Protein AF-A0A966BM19-F1 (afdb_monomer_lite)

Structure (mmCIF, N/CA/C/O backbone):
data_AF-A0A966BM19-F1
#
_entry.id   AF-A0A966BM19-F1
#
loop_
_atom_site.group_PDB
_atom_site.id
_atom_site.type_symbol
_atom_site.label_atom_id
_atom_site.label_alt_id
_atom_site.label_comp_id
_atom_site.label_asym_id
_atom_site.label_entity_id
_atom_site.label_seq_id
_atom_site.pdbx_PDB_ins_code
_atom_site.Cartn_x
_atom_site.Cartn_y
_atom_site.Cartn_z
_atom_site.occupancy
_atom_site.B_iso_or_equiv
_atom_site.auth_seq_id
_atom_site.auth_comp_id
_atom_site.auth_asym_id
_atom_site.auth_atom_id
_atom_site.pdbx_PDB_model_num
ATOM 1 N N . ASN A 1 1 ? 17.241 1.227 3.858 1.00 49.12 1 ASN A N 1
ATOM 2 C CA . ASN A 1 1 ? 17.925 2.120 2.897 1.00 49.12 1 ASN A CA 1
ATOM 3 C C . ASN A 1 1 ? 19.405 1.802 2.917 1.00 49.12 1 ASN A C 1
ATOM 5 O O . ASN A 1 1 ? 20.090 2.214 3.843 1.00 49.12 1 ASN A O 1
ATOM 9 N N . ALA A 1 2 ? 19.872 0.963 1.990 1.00 53.22 2 ALA A N 1
ATOM 10 C CA . ALA A 1 2 ? 21.294 0.646 1.895 1.00 53.22 2 ALA A CA 1
ATOM 11 C C . ALA A 1 2 ? 22.084 1.922 1.563 1.00 53.22 2 ALA A C 1
ATOM 13 O O . ALA A 1 2 ? 21.598 2.756 0.801 1.00 53.22 2 ALA A O 1
ATOM 14 N N . LYS A 1 3 ? 23.286 2.057 2.138 1.00 54.78 3 LYS A N 1
ATOM 15 C CA . LYS A 1 3 ? 24.184 3.209 1.931 1.00 54.78 3 LYS A CA 1
ATOM 16 C C . LYS A 1 3 ? 24.625 3.382 0.472 1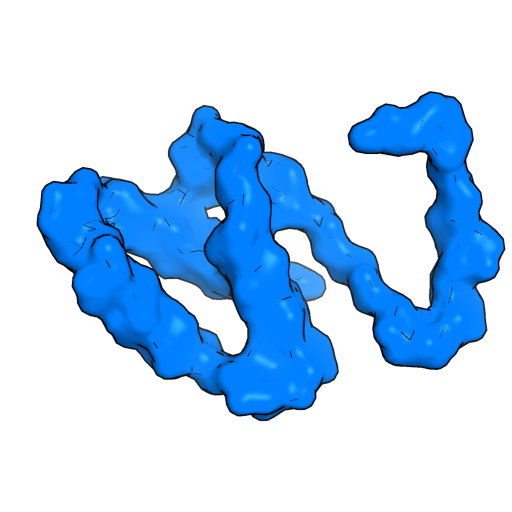.00 54.78 3 LYS A C 1
ATOM 18 O O . LYS A 1 3 ? 25.087 4.451 0.107 1.00 54.78 3 LYS A O 1
ATOM 23 N N . GLU A 1 4 ? 24.465 2.348 -0.347 1.00 60.56 4 GLU A N 1
ATOM 24 C CA . GLU A 1 4 ? 24.869 2.324 -1.746 1.00 60.56 4 GLU A CA 1
ATOM 25 C C . GLU A 1 4 ? 23.757 1.668 -2.571 1.00 60.56 4 GLU A C 1
ATOM 27 O O . GLU A 1 4 ? 23.276 0.578 -2.242 1.00 60.56 4 GLU A O 1
ATOM 32 N N . ASN A 1 5 ? 23.296 2.346 -3.620 1.00 67.56 5 ASN A N 1
ATOM 33 C CA . ASN A 1 5 ? 22.110 1.950 -4.360 1.00 67.56 5 ASN A CA 1
ATOM 34 C C . ASN A 1 5 ? 22.472 1.417 -5.755 1.00 67.56 5 ASN A C 1
ATOM 36 O O . ASN A 1 5 ? 22.669 2.147 -6.715 1.00 67.56 5 ASN A O 1
ATOM 40 N N . ARG A 1 6 ? 22.513 0.090 -5.909 1.00 72.69 6 ARG A N 1
ATOM 41 C CA . ARG A 1 6 ? 22.835 -0.560 -7.196 1.00 72.69 6 ARG A CA 1
ATOM 42 C C . ARG A 1 6 ? 21.641 -0.627 -8.161 1.00 72.69 6 ARG A C 1
ATOM 44 O O . ARG A 1 6 ? 21.580 -1.551 -8.969 1.00 72.69 6 ARG A O 1
ATOM 51 N N . TRP A 1 7 ? 20.692 0.312 -8.076 1.00 74.12 7 TRP A N 1
ATOM 52 C CA . TRP A 1 7 ? 19.457 0.303 -8.875 1.00 74.12 7 TRP A CA 1
ATOM 53 C C . TRP A 1 7 ? 19.753 0.184 -10.372 1.00 74.12 7 TRP A C 1
ATOM 55 O O . TRP A 1 7 ? 19.117 -0.610 -11.059 1.00 74.12 7 TRP A O 1
ATOM 65 N N . ASP A 1 8 ? 20.774 0.884 -10.864 1.00 76.06 8 ASP A N 1
ATOM 66 C CA . ASP A 1 8 ? 21.153 0.852 -12.281 1.00 76.06 8 ASP A CA 1
ATOM 67 C C . ASP A 1 8 ? 21.604 -0.534 -12.754 1.00 76.06 8 ASP A C 1
ATOM 69 O O . ASP A 1 8 ? 21.283 -0.944 -13.865 1.00 76.06 8 ASP A O 1
ATOM 73 N N . LYS A 1 9 ? 22.253 -1.315 -11.880 1.00 75.94 9 LYS A N 1
ATOM 74 C CA . LYS A 1 9 ? 22.662 -2.701 -12.175 1.00 75.94 9 LYS A CA 1
ATOM 75 C C . LYS A 1 9 ? 21.483 -3.679 -12.170 1.00 75.94 9 LYS A C 1
ATOM 77 O O . LYS A 1 9 ? 21.615 -4.812 -12.631 1.00 75.94 9 LYS A O 1
ATOM 82 N N . LEU A 1 10 ? 20.346 -3.257 -11.623 1.00 78.75 10 LEU A N 1
ATOM 83 C CA . LEU A 1 10 ? 19.148 -4.067 -11.449 1.00 78.75 10 LEU A CA 1
ATOM 84 C C . LEU A 1 10 ? 18.082 -3.794 -12.523 1.00 78.75 10 LEU A C 1
ATOM 86 O O . LEU A 1 10 ? 17.312 -4.698 -12.835 1.00 78.75 10 LEU A O 1
ATOM 90 N N . LYS A 1 11 ? 18.081 -2.607 -13.149 1.00 69.50 11 LYS A N 1
ATOM 91 C CA . LYS A 1 11 ? 17.089 -2.179 -14.161 1.00 69.50 11 LYS A CA 1
ATOM 92 C C . LYS A 1 11 ? 16.902 -3.151 -15.337 1.00 69.50 11 LYS A C 1
ATOM 94 O O . LYS A 1 11 ? 15.812 -3.219 -15.888 1.00 69.50 11 LYS A O 1
ATOM 99 N N . ASN A 1 12 ? 17.925 -3.936 -15.682 1.00 74.62 12 ASN A N 1
ATOM 100 C CA . ASN A 1 12 ? 17.900 -4.841 -16.839 1.00 74.62 12 ASN A CA 1
ATOM 101 C C . ASN A 1 12 ? 17.518 -6.293 -16.492 1.00 74.62 12 ASN A C 1
ATOM 103 O O . ASN A 1 12 ? 17.652 -7.189 -17.329 1.00 74.62 12 ASN A O 1
ATOM 107 N N . LYS A 1 13 ? 17.083 -6.574 -15.256 1.00 80.88 13 LYS A N 1
ATOM 108 C CA . LYS A 1 13 ? 16.664 -7.923 -14.853 1.00 80.88 13 LYS A CA 1
ATOM 109 C C . LYS A 1 13 ? 15.198 -8.164 -15.215 1.00 80.88 13 LYS A C 1
ATOM 111 O O . LYS A 1 13 ? 14.319 -7.392 -14.846 1.00 80.88 13 LYS A O 1
ATOM 116 N N . LYS A 1 14 ? 14.933 -9.284 -15.897 1.00 83.69 14 LYS A N 1
ATOM 117 C CA . LYS A 1 14 ? 13.564 -9.769 -16.120 1.00 83.69 14 LYS A CA 1
ATOM 118 C C . LYS A 1 14 ? 12.884 -10.020 -14.770 1.00 83.69 14 LYS A C 1
ATOM 120 O O . LYS A 1 14 ? 13.523 -10.517 -13.846 1.00 83.69 14 LYS A O 1
ATOM 125 N N . ASN A 1 15 ? 11.595 -9.696 -14.690 1.00 85.62 15 ASN A N 1
ATOM 126 C CA . ASN A 1 15 ? 10.742 -9.880 -13.509 1.00 85.62 15 ASN A CA 1
ATOM 127 C C . ASN A 1 15 ? 11.185 -9.095 -12.264 1.00 85.62 15 ASN A C 1
ATOM 129 O O . ASN A 1 15 ? 10.849 -9.475 -11.143 1.00 85.62 15 ASN A O 1
ATOM 133 N N . LEU A 1 16 ? 11.925 -8.000 -12.447 1.00 89.19 16 LEU A N 1
ATOM 134 C CA . LEU A 1 16 ? 12.204 -7.058 -11.376 1.00 89.19 16 LEU A CA 1
ATOM 135 C C . LEU A 1 16 ? 11.312 -5.827 -11.517 1.00 89.19 16 LEU A C 1
ATOM 137 O O . LEU A 1 16 ? 11.302 -5.169 -12.555 1.00 89.19 16 LEU A O 1
ATOM 141 N N . TYR A 1 17 ? 10.601 -5.504 -10.443 1.00 88.75 17 TYR A N 1
ATOM 142 C CA . TYR A 1 17 ? 9.675 -4.384 -10.396 1.00 88.75 17 TYR A CA 1
ATOM 143 C C . TYR A 1 17 ? 10.003 -3.482 -9.215 1.00 88.75 17 TYR A C 1
ATOM 145 O O . TYR A 1 17 ? 10.321 -3.953 -8.121 1.00 88.75 17 TYR A O 1
ATOM 153 N N . PHE A 1 18 ? 9.907 -2.177 -9.439 1.00 88.81 18 PHE A N 1
ATOM 154 C CA . PHE A 1 18 ? 10.158 -1.164 -8.424 1.00 88.81 18 PHE A CA 1
ATOM 155 C C . PHE A 1 18 ? 8.839 -0.535 -7.983 1.00 88.81 18 PHE A C 1
ATOM 157 O O . PHE A 1 18 ? 7.920 -0.353 -8.783 1.00 88.81 18 PHE A O 1
ATOM 164 N N . SER A 1 19 ? 8.751 -0.201 -6.699 1.00 89.44 19 SER A N 1
ATOM 165 C CA . SER A 1 19 ? 7.617 0.520 -6.130 1.00 89.44 19 SER A CA 1
ATOM 166 C C . SER A 1 19 ? 8.122 1.521 -5.088 1.00 89.44 19 SER A C 1
ATOM 168 O O . SER A 1 19 ? 8.920 1.133 -4.226 1.00 89.44 19 SER A O 1
ATOM 170 N N . PRO A 1 20 ? 7.687 2.794 -5.128 1.00 93.56 20 PRO A N 1
ATOM 171 C CA . PRO A 1 20 ? 8.053 3.809 -4.141 1.00 93.56 20 PRO A CA 1
ATOM 172 C C . PRO A 1 20 ? 7.228 3.623 -2.858 1.00 93.56 20 PRO A C 1
ATOM 174 O O . PRO A 1 20 ? 6.409 4.462 -2.483 1.00 93.56 20 PRO A O 1
ATOM 177 N N . ALA A 1 21 ? 7.408 2.480 -2.192 1.00 95.62 21 ALA A N 1
ATOM 178 C CA . ALA A 1 21 ? 6.468 2.029 -1.175 1.00 95.62 21 ALA A CA 1
ATOM 179 C C . ALA A 1 21 ? 6.430 2.938 0.066 1.00 95.62 21 ALA A C 1
ATOM 181 O O . ALA A 1 21 ? 5.363 3.222 0.604 1.00 95.62 21 ALA A O 1
ATOM 182 N N . THR A 1 22 ? 7.598 3.422 0.495 1.00 96.12 22 THR A N 1
ATOM 183 C CA . THR A 1 22 ? 7.735 4.339 1.635 1.00 96.12 22 THR A CA 1
ATOM 184 C C . THR A 1 22 ? 7.078 5.688 1.369 1.00 96.12 22 THR A C 1
ATOM 186 O O . THR A 1 22 ? 6.380 6.192 2.241 1.00 96.12 22 THR A O 1
ATOM 189 N N . GLU A 1 23 ? 7.254 6.249 0.170 1.00 96.38 23 GLU A N 1
ATOM 190 C CA . GLU A 1 23 ? 6.623 7.514 -0.233 1.00 96.38 23 GLU A CA 1
ATOM 191 C C . GLU A 1 23 ? 5.098 7.395 -0.162 1.00 96.38 23 GLU A C 1
ATOM 193 O O . GLU A 1 23 ? 4.451 8.183 0.520 1.00 96.38 23 GLU A O 1
ATOM 198 N N . ILE A 1 24 ? 4.535 6.344 -0.769 1.00 97.12 24 ILE A N 1
ATOM 199 C CA . ILE A 1 24 ? 3.085 6.112 -0.763 1.00 97.12 24 ILE A CA 1
ATOM 200 C C . ILE A 1 24 ? 2.569 5.874 0.663 1.00 97.12 24 ILE A C 1
ATOM 202 O O . ILE A 1 24 ? 1.502 6.370 1.019 1.00 97.12 24 ILE A O 1
ATOM 206 N N . ALA A 1 25 ? 3.302 5.130 1.498 1.00 97.62 25 ALA A N 1
ATOM 207 C CA . ALA A 1 25 ? 2.894 4.880 2.880 1.00 97.62 25 ALA A CA 1
ATOM 208 C C . ALA A 1 25 ? 2.843 6.180 3.699 1.00 97.62 25 ALA A C 1
ATOM 210 O O . ALA A 1 25 ? 1.887 6.410 4.442 1.00 97.62 25 ALA A O 1
ATOM 211 N N . LEU A 1 26 ? 3.828 7.062 3.527 1.00 97.62 26 LEU A N 1
ATOM 212 C CA . LEU A 1 26 ? 3.832 8.371 4.175 1.00 97.62 26 LEU A CA 1
ATOM 213 C C . LEU A 1 26 ? 2.702 9.268 3.648 1.00 97.62 26 LEU A C 1
ATOM 215 O O . LEU A 1 26 ? 2.001 9.864 4.458 1.00 97.62 26 LEU A O 1
ATOM 219 N N . GLU A 1 27 ? 2.473 9.302 2.331 1.00 97.12 27 GLU A N 1
ATOM 220 C CA . GLU A 1 27 ? 1.426 10.113 1.686 1.00 97.12 27 GLU A CA 1
ATOM 221 C C . GLU A 1 27 ? 0.010 9.676 2.110 1.00 97.12 27 GLU A C 1
ATOM 223 O O . GLU A 1 27 ? -0.835 10.511 2.420 1.00 97.12 27 GLU A O 1
ATOM 228 N N . MET A 1 28 ? -0.264 8.366 2.134 1.00 97.00 28 MET A N 1
ATOM 229 C CA . MET A 1 28 ? -1.622 7.830 2.320 1.00 97.00 28 MET A CA 1
ATOM 230 C C . MET A 1 28 ? -1.943 7.458 3.770 1.00 97.00 28 MET A C 1
ATOM 232 O O . MET A 1 28 ? -3.072 7.638 4.224 1.00 97.00 28 MET A O 1
ATOM 236 N N . ILE A 1 29 ? -0.974 6.901 4.502 1.00 95.81 29 ILE A N 1
ATOM 237 C CA . ILE A 1 29 ? -1.178 6.360 5.857 1.00 95.81 29 ILE A CA 1
ATOM 238 C C . ILE A 1 29 ? -0.659 7.345 6.916 1.00 95.81 29 ILE A C 1
ATOM 240 O O . ILE A 1 29 ? -1.136 7.337 8.053 1.00 95.81 29 ILE A O 1
ATOM 244 N N . GLY A 1 30 ? 0.300 8.206 6.559 1.00 95.94 30 GLY A N 1
ATOM 245 C CA . GLY A 1 30 ? 0.981 9.115 7.488 1.00 95.94 30 GLY A CA 1
ATOM 246 C C . GLY A 1 30 ? 2.029 8.419 8.361 1.00 95.94 30 GLY A C 1
ATOM 247 O O . GLY A 1 30 ? 2.556 9.011 9.298 1.00 95.94 30 GLY A O 1
ATOM 248 N N . LYS A 1 31 ? 2.321 7.142 8.089 1.00 94.69 31 LYS A N 1
ATOM 249 C CA . LYS A 1 31 ? 3.301 6.329 8.818 1.00 94.69 31 LYS A CA 1
ATOM 250 C C . LYS A 1 31 ? 4.084 5.480 7.829 1.00 94.69 31 LYS A C 1
ATOM 252 O O . LYS A 1 31 ? 3.542 5.040 6.819 1.00 94.69 31 LYS A O 1
ATOM 257 N N . ASN A 1 32 ? 5.341 5.186 8.150 1.00 95.75 32 ASN A N 1
ATOM 258 C CA . ASN A 1 32 ? 6.181 4.293 7.351 1.00 95.75 32 ASN A CA 1
ATOM 259 C C . ASN A 1 32 ? 5.784 2.814 7.556 1.00 95.75 32 ASN A C 1
ATOM 261 O O . ASN A 1 32 ? 6.528 2.030 8.142 1.00 95.75 32 ASN A O 1
ATOM 265 N N . ILE A 1 33 ? 4.577 2.451 7.117 1.00 95.06 33 ILE A N 1
ATOM 266 C CA . ILE A 1 33 ? 4.018 1.095 7.169 1.00 95.06 33 ILE A CA 1
ATOM 267 C C . ILE A 1 33 ? 3.684 0.683 5.737 1.00 95.06 33 ILE A C 1
ATOM 269 O O . ILE A 1 33 ? 2.644 1.035 5.193 1.00 95.06 33 ILE A O 1
ATOM 273 N N . VAL A 1 34 ? 4.595 -0.053 5.109 1.00 96.88 34 VAL A N 1
ATOM 274 C CA . VAL A 1 34 ? 4.577 -0.280 3.653 1.00 96.88 34 VAL A CA 1
ATOM 275 C C . VAL A 1 34 ? 3.809 -1.528 3.211 1.00 96.88 34 VAL A C 1
ATOM 277 O O . VAL A 1 34 ? 3.656 -1.755 2.017 1.00 96.88 34 VAL A O 1
ATOM 280 N N . ASN A 1 35 ? 3.319 -2.350 4.141 1.00 95.62 35 ASN A N 1
ATOM 281 C CA . ASN A 1 35 ? 2.793 -3.686 3.832 1.00 95.62 35 ASN A CA 1
ATOM 282 C C . ASN A 1 35 ? 1.651 -3.661 2.804 1.00 95.62 35 ASN A C 1
ATOM 284 O O . ASN A 1 35 ? 1.678 -4.405 1.826 1.00 95.62 35 ASN A O 1
ATOM 288 N N . THR A 1 36 ? 0.663 -2.787 2.997 1.00 95.88 36 THR A N 1
ATOM 289 C CA . THR A 1 36 ? -0.483 -2.659 2.085 1.00 95.88 36 THR A CA 1
ATOM 290 C C . THR A 1 36 ? -0.070 -2.088 0.733 1.00 95.88 36 THR A C 1
ATOM 292 O O . THR A 1 36 ? -0.496 -2.585 -0.305 1.00 95.88 36 THR A O 1
ATOM 295 N N . VAL A 1 37 ? 0.865 -1.142 0.721 1.00 97.25 37 VAL A N 1
ATOM 296 C CA . VAL A 1 37 ? 1.456 -0.598 -0.507 1.00 97.25 37 VAL A CA 1
ATOM 297 C C . VAL A 1 37 ? 2.159 -1.690 -1.324 1.00 97.25 37 VAL A C 1
ATOM 299 O O . VAL A 1 37 ? 1.947 -1.800 -2.532 1.00 97.25 37 VAL A O 1
ATOM 302 N N . ILE A 1 38 ? 2.952 -2.547 -0.674 1.00 97.12 38 ILE A N 1
ATOM 303 C CA . ILE A 1 38 ? 3.630 -3.671 -1.336 1.00 97.12 38 ILE A CA 1
ATOM 304 C C . ILE A 1 38 ? 2.610 -4.657 -1.917 1.00 97.12 38 ILE A C 1
ATOM 306 O O . ILE A 1 38 ? 2.796 -5.111 -3.044 1.00 97.12 38 ILE A O 1
ATOM 310 N N . LEU A 1 39 ? 1.514 -4.953 -1.207 1.00 97.19 39 LEU A N 1
ATOM 311 C CA . LEU A 1 39 ? 0.447 -5.822 -1.722 1.00 97.19 39 LEU A CA 1
ATOM 312 C C . LEU A 1 39 ? -0.234 -5.242 -2.969 1.00 97.19 39 LEU A C 1
ATOM 314 O O . LEU A 1 39 ? -0.487 -5.980 -3.921 1.00 97.19 39 LEU A O 1
ATOM 318 N N . GLY A 1 40 ? -0.488 -3.930 -3.000 1.00 97.12 40 GLY A N 1
ATOM 319 C CA . GLY A 1 40 ? -1.028 -3.262 -4.188 1.00 97.12 40 GLY A CA 1
ATOM 320 C C . GLY A 1 40 ? -0.088 -3.364 -5.393 1.00 97.12 40 GLY A C 1
ATOM 321 O O . GLY A 1 40 ? -0.517 -3.753 -6.481 1.00 97.12 40 GLY A O 1
ATOM 322 N N . ALA A 1 41 ? 1.209 -3.120 -5.186 1.00 97.12 41 ALA A N 1
ATOM 323 C CA . ALA A 1 41 ? 2.222 -3.277 -6.232 1.00 97.12 41 ALA A CA 1
ATOM 324 C C . ALA A 1 41 ? 2.350 -4.739 -6.699 1.00 97.12 41 ALA A C 1
ATOM 326 O O . ALA A 1 41 ? 2.411 -5.016 -7.896 1.00 97.12 41 ALA A O 1
ATOM 327 N N . PHE A 1 42 ? 2.334 -5.695 -5.768 1.00 96.75 42 PHE A N 1
ATOM 328 C CA . PHE A 1 42 ? 2.355 -7.120 -6.085 1.00 96.75 42 PHE A CA 1
ATOM 329 C C . PHE A 1 42 ? 1.169 -7.511 -6.973 1.00 96.75 42 PHE A C 1
ATOM 331 O O . PHE A 1 42 ? 1.363 -8.138 -8.015 1.00 96.75 42 PHE A O 1
ATOM 338 N N . ALA A 1 43 ? -0.049 -7.097 -6.615 1.00 97.06 43 ALA A N 1
ATOM 339 C CA . ALA A 1 43 ? -1.242 -7.358 -7.417 1.00 97.06 43 ALA A CA 1
ATOM 340 C C . ALA A 1 43 ? -1.155 -6.725 -8.815 1.00 97.06 43 ALA A C 1
ATOM 342 O O . ALA A 1 43 ? -1.516 -7.370 -9.803 1.00 97.06 43 ALA A O 1
ATOM 343 N N . LYS A 1 44 ? -0.610 -5.503 -8.927 1.00 95.38 44 LYS A N 1
ATOM 344 C CA . LYS A 1 44 ? -0.388 -4.834 -10.218 1.00 95.38 44 LYS A CA 1
ATOM 345 C C . LYS A 1 44 ? 0.485 -5.669 -11.149 1.00 95.38 44 LYS A C 1
ATOM 347 O O . LYS A 1 44 ? 0.106 -5.845 -12.308 1.00 95.38 44 LYS A O 1
ATOM 352 N N . TYR A 1 45 ? 1.639 -6.130 -10.673 1.00 94.69 45 TYR A N 1
ATOM 353 C CA . TYR A 1 45 ? 2.644 -6.761 -11.531 1.00 94.69 45 TYR A CA 1
ATOM 354 C C 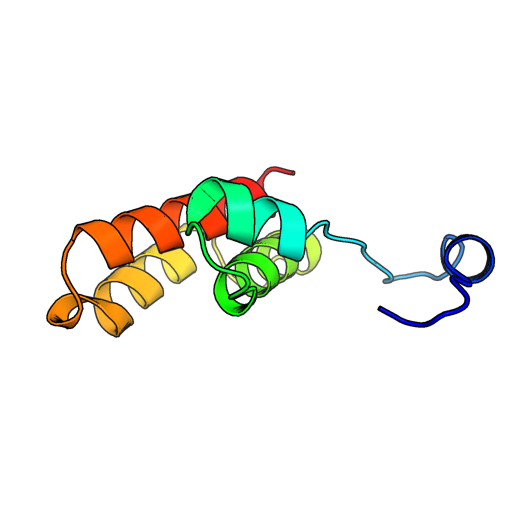. TYR A 1 45 ? 2.391 -8.249 -11.764 1.00 94.69 45 TYR A C 1
ATOM 356 O O . TYR A 1 45 ? 2.630 -8.735 -12.863 1.00 94.69 45 TYR A O 1
ATOM 364 N N . THR A 1 46 ? 1.876 -8.967 -10.764 1.00 94.56 46 THR A N 1
ATOM 365 C CA . THR A 1 46 ? 1.659 -10.419 -10.872 1.00 94.56 46 THR A CA 1
ATOM 366 C C . THR A 1 46 ? 0.313 -10.797 -11.473 1.00 94.56 46 THR A C 1
ATOM 368 O O . THR A 1 46 ? 0.184 -11.891 -12.007 1.00 94.56 46 THR A O 1
ATOM 371 N N . LYS A 1 47 ? -0.702 -9.927 -11.359 1.00 94.38 47 LYS A N 1
ATOM 372 C CA . LYS A 1 47 ? -2.100 -10.206 -11.743 1.00 94.38 47 LYS A CA 1
ATOM 373 C C . LYS A 1 47 ? -2.737 -11.418 -11.041 1.00 94.38 47 LYS A C 1
ATOM 375 O O . LYS A 1 47 ? -3.847 -11.800 -11.392 1.00 94.38 47 LYS A O 1
ATOM 380 N N . LEU A 1 48 ? -2.087 -11.979 -10.017 1.00 96.31 48 LEU A N 1
ATOM 381 C CA . LEU A 1 48 ? -2.586 -13.132 -9.257 1.00 96.31 48 LEU A CA 1
ATOM 382 C C . LEU A 1 48 ? -3.724 -12.770 -8.296 1.00 96.31 48 LEU A C 1
ATOM 384 O O . LEU A 1 48 ? -4.478 -13.638 -7.868 1.00 96.31 48 LEU A O 1
ATOM 388 N N . VAL A 1 49 ? -3.836 -11.492 -7.929 1.00 95.38 49 VAL A N 1
ATOM 389 C CA . VAL A 1 49 ? -4.830 -10.993 -6.976 1.00 95.38 49 VAL A CA 1
ATOM 390 C C . VAL A 1 49 ? -5.510 -9.765 -7.565 1.00 95.38 49 VAL A C 1
ATOM 392 O O . VAL A 1 49 ? -4.845 -8.863 -8.076 1.00 95.38 49 VAL A O 1
ATOM 395 N N . SER A 1 50 ? -6.841 -9.712 -7.481 1.00 97.12 50 SER A N 1
ATOM 396 C CA . SER A 1 50 ? -7.604 -8.548 -7.931 1.00 97.12 50 SER A CA 1
ATOM 397 C C . SER A 1 50 ? -7.558 -7.410 -6.904 1.00 97.12 50 SER A C 1
ATOM 399 O O . SER A 1 50 ? -7.521 -7.642 -5.691 1.00 97.12 50 SER A O 1
ATOM 401 N N . LEU A 1 51 ? -7.633 -6.164 -7.382 1.00 97.31 51 LEU A N 1
ATOM 402 C CA . LEU A 1 51 ? -7.749 -4.992 -6.510 1.00 97.31 51 LEU A CA 1
ATOM 403 C C . LEU A 1 51 ? -8.994 -5.077 -5.609 1.00 97.31 51 LEU A C 1
ATOM 405 O O . LEU A 1 51 ? -8.928 -4.730 -4.432 1.00 97.31 51 LEU A O 1
ATOM 409 N N . ALA A 1 52 ? -10.112 -5.585 -6.134 1.00 97.75 52 ALA A N 1
ATOM 410 C CA . ALA A 1 52 ? -11.346 -5.762 -5.370 1.00 97.75 52 ALA A CA 1
ATOM 411 C C . ALA A 1 52 ? -11.168 -6.750 -4.203 1.00 97.75 52 ALA A C 1
ATOM 413 O O . ALA A 1 52 ? -11.579 -6.462 -3.079 1.00 97.75 52 ALA A O 1
ATOM 414 N N . SER A 1 53 ? -10.496 -7.882 -4.440 1.00 97.75 53 SER A N 1
ATOM 415 C CA . SER A 1 53 ? -10.189 -8.866 -3.395 1.00 97.75 53 SER A CA 1
ATOM 416 C C . SER A 1 53 ? -9.296 -8.274 -2.303 1.00 97.75 53 SER A C 1
ATOM 418 O O . SER A 1 53 ? -9.537 -8.521 -1.123 1.00 97.75 53 SER A O 1
ATOM 420 N N . LEU A 1 54 ? -8.301 -7.458 -2.676 1.00 97.06 54 LEU A N 1
ATOM 421 C CA . LEU A 1 54 ? -7.448 -6.763 -1.709 1.00 97.06 54 LEU A CA 1
ATOM 422 C C . LEU A 1 54 ? -8.238 -5.780 -0.840 1.00 97.06 54 LEU A C 1
ATOM 424 O O . LEU A 1 54 ? -8.082 -5.801 0.379 1.00 97.06 54 LEU A O 1
ATOM 428 N N . LYS A 1 55 ? -9.106 -4.954 -1.438 1.00 97.81 55 LYS A N 1
ATOM 429 C CA . LYS A 1 55 ? -9.958 -4.014 -0.689 1.00 97.81 55 LYS A CA 1
ATOM 430 C C . LYS A 1 55 ? -10.827 -4.742 0.333 1.00 97.81 55 LYS A C 1
ATOM 432 O O . LYS A 1 55 ? -10.762 -4.427 1.518 1.00 97.81 55 LYS A O 1
ATOM 437 N N . LYS A 1 56 ? -11.515 -5.804 -0.100 1.00 98.00 56 LYS A N 1
ATOM 438 C CA . LYS A 1 56 ? -12.345 -6.640 0.778 1.00 98.00 56 LYS A CA 1
ATOM 439 C C . LYS A 1 56 ? -11.539 -7.268 1.922 1.00 98.00 56 LYS A C 1
ATOM 441 O O . LYS A 1 56 ? -12.014 -7.345 3.057 1.00 98.00 56 LYS A O 1
ATOM 446 N N . ALA A 1 57 ? -10.310 -7.710 1.649 1.00 97.12 57 ALA A N 1
ATOM 447 C CA . ALA A 1 57 ? -9.424 -8.256 2.674 1.00 97.12 57 ALA A CA 1
ATOM 448 C 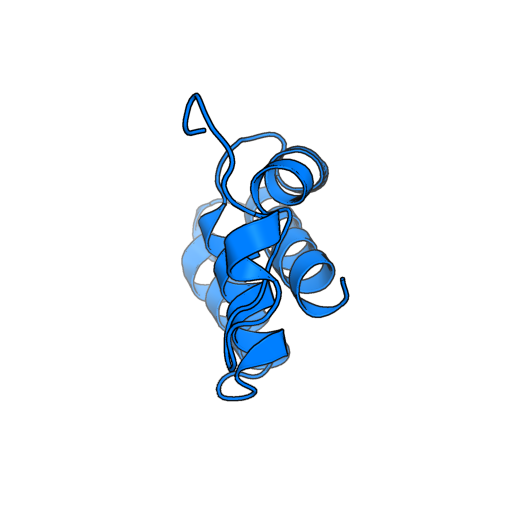C . ALA A 1 57 ? -9.004 -7.193 3.705 1.00 97.12 57 ALA A C 1
ATOM 450 O O . ALA A 1 57 ? -8.977 -7.494 4.897 1.00 97.12 57 ALA A O 1
ATOM 451 N N . ILE A 1 58 ? -8.721 -5.957 3.276 1.00 97.00 58 ILE A N 1
ATOM 452 C CA . ILE A 1 58 ? -8.412 -4.840 4.183 1.00 97.00 58 ILE A CA 1
ATOM 453 C C . ILE A 1 58 ? -9.611 -4.474 5.046 1.00 97.00 58 ILE A C 1
ATOM 455 O O . ILE A 1 58 ? -9.456 -4.391 6.263 1.00 97.00 58 ILE A O 1
ATOM 459 N N . GLU A 1 59 ? -10.791 -4.313 4.449 1.00 97.31 59 GLU A N 1
ATOM 460 C CA . GLU A 1 59 ? -12.034 -4.044 5.181 1.00 97.31 59 GLU A CA 1
ATOM 461 C C . GLU A 1 59 ? -12.255 -5.103 6.261 1.00 97.31 59 GLU A C 1
ATOM 463 O O . GLU A 1 59 ? -12.423 -4.779 7.432 1.00 97.31 59 GLU A O 1
ATOM 468 N N . THR A 1 60 ? -12.130 -6.383 5.901 1.00 97.56 60 THR A N 1
ATOM 469 C CA . THR A 1 60 ? -12.317 -7.496 6.842 1.00 97.56 60 THR A CA 1
ATOM 470 C C . THR A 1 60 ? -11.247 -7.519 7.938 1.00 97.56 60 THR A C 1
ATOM 472 O O . THR A 1 60 ? -11.561 -7.756 9.103 1.00 97.56 60 THR A O 1
ATOM 475 N N . LYS A 1 61 ? -9.975 -7.290 7.588 1.00 96.19 61 LYS A N 1
ATOM 476 C CA . LYS A 1 61 ? -8.838 -7.394 8.518 1.00 96.19 61 LYS A CA 1
ATOM 477 C C . LYS A 1 61 ? -8.765 -6.229 9.503 1.00 96.19 61 LYS A C 1
ATOM 479 O O . LYS A 1 61 ? -8.293 -6.420 10.623 1.00 96.19 61 LYS A O 1
ATOM 484 N N . PHE A 1 62 ? -9.176 -5.038 9.075 1.00 95.44 62 PHE A N 1
ATOM 485 C CA . PHE A 1 62 ? -9.032 -3.795 9.832 1.00 95.44 62 PHE A CA 1
ATOM 486 C C . PHE A 1 62 ? -10.364 -3.204 10.304 1.00 95.44 62 PHE A C 1
ATOM 488 O O . PHE A 1 62 ? -10.340 -2.126 10.891 1.00 95.44 62 PHE A O 1
ATOM 495 N N . LYS A 1 63 ? -11.498 -3.902 10.131 1.00 95.25 63 LYS A N 1
ATOM 496 C CA . LYS A 1 63 ? -12.821 -3.448 10.601 1.00 95.25 63 LYS A CA 1
ATOM 497 C C . LYS A 1 63 ? -12.810 -2.942 12.052 1.00 95.25 63 LYS A C 1
ATOM 499 O O . LYS A 1 63 ? -13.324 -1.867 12.329 1.00 95.25 63 LYS A O 1
ATOM 504 N N . ASP A 1 64 ? -12.117 -3.643 12.951 1.00 97.19 64 ASP A N 1
ATOM 505 C CA . ASP A 1 64 ? -12.083 -3.322 14.388 1.00 97.19 64 ASP A CA 1
ATOM 506 C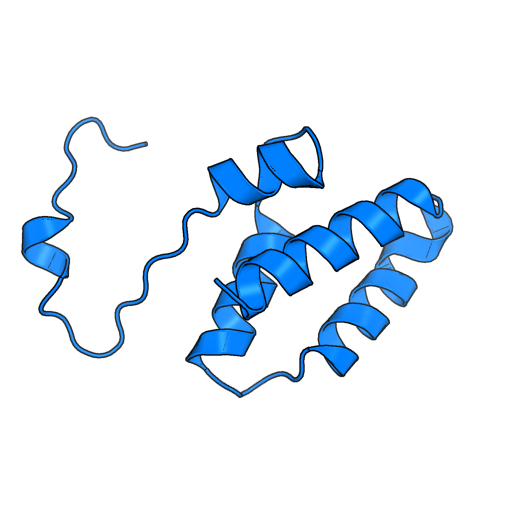 C . ASP A 1 64 ? -11.049 -2.231 14.733 1.00 97.19 64 ASP A C 1
ATOM 508 O O . ASP A 1 64 ? -10.838 -1.895 15.896 1.00 97.19 64 ASP A O 1
ATOM 512 N N . LYS A 1 65 ? -10.340 -1.701 13.728 1.00 94.88 65 LYS A N 1
ATOM 513 C CA . LYS A 1 65 ? -9.331 -0.641 13.873 1.00 94.88 65 LYS A CA 1
ATOM 514 C C . LYS A 1 65 ? -9.873 0.745 13.506 1.00 94.88 65 LYS A C 1
ATOM 516 O O . LYS A 1 65 ? -9.143 1.721 13.654 1.00 94.88 65 LYS A O 1
ATOM 521 N N . GLY A 1 66 ? -11.129 0.833 13.067 1.00 96.62 66 GLY A N 1
ATOM 522 C CA . GLY A 1 66 ? -11.8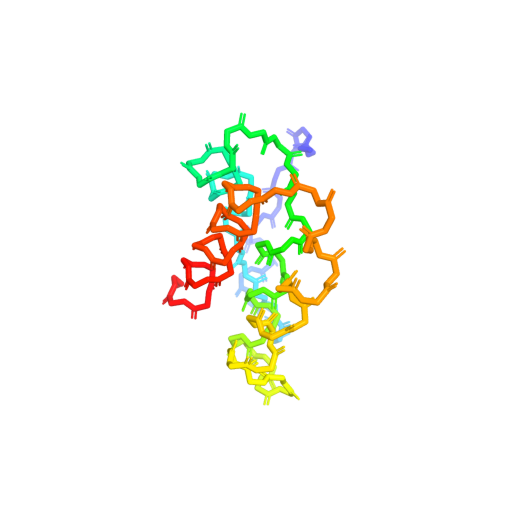02 2.081 12.713 1.00 96.62 66 GLY A CA 1
ATOM 523 C C . GLY A 1 66 ? -11.737 2.417 11.221 1.00 96.62 66 GLY A C 1
ATOM 524 O O . GLY A 1 66 ? -10.784 2.075 10.514 1.00 96.62 66 GLY A O 1
ATOM 525 N N . GLU A 1 67 ? -12.766 3.123 10.753 1.00 96.69 67 GLU A N 1
ATOM 526 C CA . GLU A 1 67 ? -12.992 3.434 9.335 1.00 96.69 67 GLU A CA 1
ATOM 527 C C . GLU A 1 67 ? -11.847 4.233 8.706 1.00 96.69 67 GLU A C 1
ATOM 529 O O . GLU A 1 67 ? -11.461 3.973 7.568 1.00 96.69 67 GLU A O 1
ATOM 534 N N . GLU A 1 68 ? -11.239 5.155 9.456 1.00 96.62 68 GLU A N 1
ATOM 535 C CA . GLU A 1 68 ? -10.117 5.957 8.964 1.00 96.62 68 GLU A CA 1
ATOM 536 C C . GLU A 1 68 ? -8.905 5.080 8.606 1.00 96.62 68 GLU A C 1
ATOM 538 O O . GLU A 1 68 ? -8.275 5.269 7.563 1.00 96.62 68 GLU A O 1
ATOM 543 N N . ILE A 1 69 ? -8.593 4.080 9.442 1.00 96.31 69 ILE A N 1
ATOM 544 C CA . ILE A 1 69 ? -7.482 3.153 9.196 1.00 96.31 69 ILE A CA 1
ATOM 545 C C . ILE A 1 69 ? -7.783 2.287 7.973 1.00 96.31 69 ILE A C 1
ATOM 547 O O . ILE A 1 69 ? -6.897 2.090 7.136 1.00 96.31 69 ILE A O 1
ATOM 551 N N . VAL A 1 70 ? -9.020 1.804 7.835 1.00 97.62 70 VAL A N 1
ATOM 552 C CA . VAL A 1 70 ? -9.459 1.043 6.657 1.00 97.62 70 VAL A CA 1
ATOM 553 C C . VAL A 1 70 ? -9.316 1.896 5.393 1.00 97.62 70 VAL A C 1
ATOM 555 O O . VAL A 1 70 ? -8.635 1.485 4.453 1.00 97.62 70 VAL A O 1
ATOM 558 N N . ALA A 1 71 ? -9.862 3.114 5.394 1.00 97.88 71 ALA A N 1
ATOM 559 C CA . ALA A 1 71 ? -9.838 4.021 4.251 1.00 97.88 71 ALA A CA 1
ATOM 560 C C . ALA A 1 71 ? -8.409 4.392 3.823 1.00 97.88 71 ALA A C 1
ATOM 562 O O . ALA A 1 71 ? -8.088 4.351 2.633 1.00 97.88 71 ALA A O 1
ATOM 563 N N . LYS A 1 72 ? -7.522 4.698 4.779 1.00 97.88 72 LYS A N 1
ATOM 564 C CA . LYS A 1 72 ? -6.103 4.982 4.503 1.00 97.88 72 LYS A CA 1
ATOM 565 C C . LYS A 1 72 ? -5.396 3.792 3.852 1.00 97.88 72 LYS A C 1
ATOM 567 O O . LYS A 1 72 ? -4.663 3.969 2.880 1.00 97.88 72 LYS A O 1
ATOM 572 N N . ASN A 1 73 ? -5.641 2.575 4.341 1.00 97.81 73 ASN A N 1
ATOM 573 C CA . ASN A 1 73 ? -5.052 1.369 3.758 1.00 97.81 73 ASN A CA 1
ATOM 574 C C . ASN A 1 73 ? -5.617 1.044 2.367 1.00 97.81 73 ASN A C 1
ATOM 576 O O . ASN A 1 73 ? -4.855 0.628 1.497 1.00 97.81 73 ASN A O 1
ATOM 580 N N . ILE A 1 74 ? -6.912 1.271 2.127 1.00 98.00 74 ILE A N 1
ATOM 581 C CA . ILE A 1 74 ? -7.516 1.116 0.794 1.00 98.00 74 ILE A CA 1
ATOM 582 C C . ILE A 1 74 ? -6.867 2.082 -0.203 1.00 98.00 74 ILE A C 1
ATOM 584 O O . ILE A 1 74 ? -6.380 1.633 -1.241 1.00 98.00 74 ILE A O 1
ATOM 588 N N . LYS A 1 75 ? -6.764 3.374 0.139 1.00 97.94 75 LYS A N 1
ATOM 589 C CA . LYS A 1 75 ? -6.111 4.385 -0.713 1.00 97.94 75 LYS A CA 1
ATOM 590 C C . LYS A 1 75 ? -4.653 4.033 -1.011 1.00 97.94 75 LYS A C 1
ATOM 592 O O . LYS A 1 75 ? -4.195 4.178 -2.142 1.00 97.94 75 LYS A O 1
ATOM 597 N N . ALA A 1 76 ? -3.929 3.520 -0.014 1.00 97.88 76 ALA A N 1
ATOM 598 C CA . ALA A 1 76 ? -2.551 3.066 -0.176 1.00 97.88 76 ALA A CA 1
ATOM 599 C C . ALA A 1 76 ? -2.422 1.920 -1.198 1.00 97.88 76 ALA A C 1
ATOM 601 O O . ALA A 1 76 ? -1.529 1.956 -2.047 1.00 97.88 76 ALA A O 1
ATOM 602 N N . ILE A 1 77 ? -3.330 0.937 -1.159 1.00 97.81 77 ILE A N 1
ATOM 603 C CA . ILE A 1 77 ? -3.368 -0.162 -2.138 1.00 97.81 77 ILE A CA 1
ATOM 604 C C . ILE A 1 77 ? -3.713 0.356 -3.532 1.00 97.81 77 ILE A C 1
ATOM 606 O O . ILE A 1 77 ? -3.047 -0.018 -4.494 1.00 97.81 77 ILE A O 1
ATOM 610 N N . GLU A 1 78 ? -4.729 1.210 -3.658 1.00 97.81 78 GLU A N 1
ATOM 611 C CA . GLU A 1 78 ? -5.147 1.773 -4.948 1.00 97.81 78 GLU A CA 1
ATOM 612 C C . GLU A 1 78 ? -4.021 2.565 -5.608 1.00 97.81 78 GLU A C 1
ATOM 614 O O . GLU A 1 78 ? -3.691 2.326 -6.771 1.00 97.81 78 GLU A O 1
ATOM 619 N N . LYS A 1 79 ? -3.378 3.460 -4.849 1.00 97.50 79 LYS A N 1
ATOM 620 C CA . LYS A 1 79 ? -2.242 4.254 -5.324 1.00 97.50 79 LYS A CA 1
ATOM 621 C C . LYS A 1 79 ? -1.118 3.347 -5.821 1.00 97.50 79 LYS A C 1
ATOM 623 O O . LYS A 1 79 ? -0.597 3.571 -6.908 1.00 97.50 79 LYS A O 1
ATOM 628 N N . ALA A 1 80 ? -0.773 2.307 -5.061 1.00 96.88 80 ALA A N 1
ATOM 629 C CA . ALA A 1 80 ? 0.270 1.356 -5.439 1.00 96.88 80 ALA A CA 1
ATOM 630 C C . ALA A 1 80 ? -0.101 0.475 -6.641 1.00 96.88 80 ALA A C 1
ATOM 632 O O . ALA A 1 80 ? 0.780 0.046 -7.380 1.00 96.88 80 ALA A O 1
ATOM 633 N N . PHE A 1 81 ? -1.389 0.183 -6.828 1.00 96.62 81 PHE A N 1
ATOM 634 C CA . PHE A 1 81 ? -1.874 -0.618 -7.948 1.00 96.62 81 PHE A CA 1
ATOM 635 C C . PHE A 1 81 ? -1.888 0.171 -9.267 1.00 96.62 81 PHE A C 1
ATOM 637 O O . PHE A 1 81 ? -1.692 -0.406 -10.336 1.00 96.62 81 PHE A O 1
ATOM 644 N N . LEU A 1 82 ? -2.134 1.483 -9.200 1.00 93.56 82 LEU A N 1
ATOM 645 C CA . LEU A 1 82 ? -2.208 2.361 -10.370 1.00 93.56 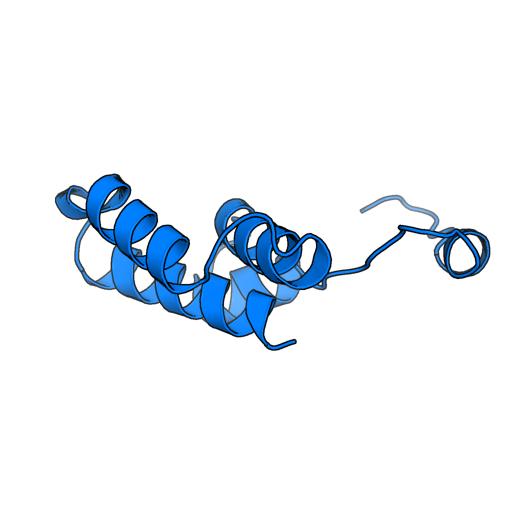82 LEU A CA 1
ATOM 646 C C . LEU A 1 82 ? -0.838 2.924 -10.787 1.00 93.56 82 LEU A C 1
ATOM 648 O O . LEU A 1 82 ? -0.577 3.026 -11.984 1.00 93.56 82 LEU A O 1
ATOM 652 N N . LYS A 1 83 ? 0.036 3.253 -9.826 1.00 86.19 83 LYS A N 1
ATOM 653 C CA . LYS A 1 83 ? 1.381 3.818 -10.065 1.00 86.19 83 LYS A CA 1
ATOM 654 C C . LYS A 1 83 ? 2.313 2.784 -10.673 1.00 86.19 83 LYS A C 1
ATOM 656 O O . LYS A 1 83 ? 2.875 3.032 -11.757 1.00 86.19 83 LYS A O 1
#

Secondary structure (DSSP, 8-state):
--SS--HHHHTT-TT-----HHHHHHHHHSSS--HHHHHHHHHHHH-SS-HHHHHHHHHHHHGGG-HHHHHHHHHHHHHHHH-

Radius of gyration: 13.99 Å; chains: 1; bounding box: 38×23×31 Å

pLDDT: mean 91.39, std 11.08, range [49.12, 98.0]

Sequence (83 aa):
NAKENRWDKLKNKKNLYFSPATEIALEMIGKNIVNTVILGAFAKYTKLVSLASLKKAIETKFKDKGEEIVAKNIKAIEKAFLK

Foldseek 3Di:
DDPDDPVVVVVPDPPDDDFPQQVLCCVQVVDSDRPLLVVLLCCQRVVPDDLVNSLVVLCVVCVVVDPSNSRSSNSSSVVSNVD